Protein AF-A0A938DG40-F1 (afdb_monomer_lite)

Structure (mmCIF, N/CA/C/O backbone):
data_AF-A0A938DG40-F1
#
_entry.id   AF-A0A938DG40-F1
#
loop_
_atom_site.group_PDB
_atom_site.id
_atom_site.type_symbol
_atom_site.label_atom_id
_atom_site.label_alt_id
_atom_site.label_comp_id
_atom_site.label_asym_id
_atom_site.label_entity_id
_atom_site.label_seq_id
_atom_site.pdbx_PDB_ins_code
_atom_site.Cartn_x
_atom_site.Cartn_y
_atom_site.Cartn_z
_atom_site.occupancy
_atom_site.B_iso_or_equiv
_atom_site.auth_seq_id
_atom_site.auth_comp_id
_atom_site.auth_asym_id
_atom_site.auth_atom_id
_atom_site.pdbx_PDB_model_num
ATOM 1 N N . MET A 1 1 ? 9.146 26.923 -20.364 1.00 33.81 1 MET A N 1
ATOM 2 C CA . MET A 1 1 ? 9.558 25.526 -20.106 1.00 33.81 1 MET A CA 1
ATOM 3 C C . MET A 1 1 ? 8.292 24.707 -19.936 1.00 33.81 1 MET A C 1
ATOM 5 O O . MET A 1 1 ? 7.632 24.861 -18.916 1.00 33.81 1 MET A O 1
ATOM 9 N N . ASN A 1 2 ? 7.907 23.921 -20.945 1.00 36.28 2 ASN A N 1
ATOM 10 C CA . ASN A 1 2 ? 6.827 22.945 -20.795 1.00 36.28 2 ASN A CA 1
ATOM 11 C C . ASN A 1 2 ? 7.276 21.929 -19.744 1.00 36.28 2 ASN A C 1
ATOM 13 O O . ASN A 1 2 ? 8.228 21.188 -19.979 1.00 36.28 2 ASN A O 1
ATOM 17 N N . LYS A 1 3 ? 6.648 21.937 -18.565 1.00 45.50 3 LYS A N 1
ATOM 18 C CA . LYS A 1 3 ? 6.770 20.819 -17.631 1.00 45.50 3 LYS A CA 1
ATOM 19 C C . LYS A 1 3 ? 6.139 19.622 -18.335 1.00 45.50 3 LYS A C 1
ATOM 21 O O . LYS A 1 3 ? 4.956 19.688 -18.653 1.00 45.50 3 LYS A O 1
ATOM 26 N N . SER A 1 4 ? 6.909 18.570 -18.616 1.00 50.38 4 SER A N 1
ATOM 27 C CA . SER A 1 4 ? 6.291 17.287 -18.959 1.00 50.38 4 SER A CA 1
ATOM 28 C C . SER A 1 4 ? 5.304 16.934 -17.844 1.00 50.38 4 SER A C 1
ATOM 30 O O . SER A 1 4 ? 5.683 17.060 -16.673 1.00 50.38 4 SER A O 1
ATOM 32 N N . PRO A 1 5 ? 4.065 16.532 -18.168 1.00 58.06 5 PRO A N 1
ATOM 33 C CA . PRO A 1 5 ? 3.112 16.108 -17.154 1.00 58.06 5 PRO A CA 1
ATOM 34 C C . PRO A 1 5 ? 3.734 14.961 -16.352 1.00 58.06 5 PRO A C 1
ATOM 36 O O . PRO A 1 5 ? 4.256 13.994 -16.915 1.00 58.06 5 PRO A O 1
ATOM 39 N N . VAL A 1 6 ? 3.762 15.108 -15.027 1.00 82.62 6 VAL A N 1
ATOM 40 C CA . VAL A 1 6 ? 4.297 14.079 -14.128 1.00 82.62 6 VAL A CA 1
ATOM 41 C C . VAL A 1 6 ? 3.352 12.882 -14.198 1.00 82.62 6 VAL A C 1
ATOM 43 O O . VAL A 1 6 ? 2.167 13.024 -13.914 1.00 82.62 6 VAL A O 1
ATOM 46 N N . SER A 1 7 ? 3.852 11.708 -14.588 1.00 91.50 7 SER A N 1
ATOM 47 C CA . SER A 1 7 ? 3.032 10.496 -14.675 1.00 91.50 7 SER A CA 1
ATOM 48 C C . SER A 1 7 ? 2.740 9.905 -13.292 1.00 91.50 7 SER A C 1
ATOM 50 O O . SER A 1 7 ? 3.519 10.075 -12.351 1.00 91.50 7 SER A O 1
ATOM 52 N N . ALA A 1 8 ? 1.658 9.129 -13.181 1.00 95.00 8 ALA A N 1
ATOM 53 C CA . ALA A 1 8 ? 1.336 8.357 -11.976 1.00 95.00 8 ALA A CA 1
ATOM 54 C C . ALA A 1 8 ? 2.519 7.495 -11.498 1.00 95.00 8 ALA A C 1
ATOM 56 O O . ALA A 1 8 ? 2.785 7.387 -10.300 1.00 95.00 8 ALA A O 1
ATOM 57 N N . ASP A 1 9 ? 3.253 6.916 -12.450 1.00 94.50 9 ASP A N 1
ATOM 58 C CA . ASP A 1 9 ? 4.417 6.074 -12.190 1.00 94.50 9 ASP A CA 1
ATOM 59 C C . ASP A 1 9 ? 5.586 6.864 -11.597 1.00 94.50 9 ASP A C 1
ATOM 61 O O . ASP A 1 9 ? 6.239 6.386 -10.668 1.00 94.50 9 ASP A O 1
ATOM 65 N N . ALA A 1 10 ? 5.807 8.094 -12.068 1.00 93.12 10 ALA A N 1
ATOM 66 C CA . ALA A 1 10 ? 6.809 8.989 -11.503 1.00 93.12 10 ALA A CA 1
ATOM 67 C C . ALA A 1 10 ? 6.441 9.413 -10.071 1.00 93.12 10 ALA A C 1
ATOM 69 O O . ALA A 1 10 ? 7.295 9.360 -9.185 1.00 93.12 10 ALA A O 1
ATOM 70 N N . ILE A 1 11 ? 5.168 9.752 -9.808 1.00 95.50 11 ILE A N 1
ATOM 71 C CA . ILE A 1 11 ? 4.706 10.059 -8.440 1.00 95.50 11 ILE A CA 1
ATOM 72 C C . ILE A 1 11 ? 4.899 8.845 -7.527 1.00 95.50 11 ILE A C 1
ATOM 74 O O . ILE A 1 11 ? 5.397 8.991 -6.411 1.00 95.50 11 ILE A O 1
ATOM 78 N N . ARG A 1 12 ? 4.566 7.638 -8.001 1.00 96.44 12 ARG A N 1
ATOM 79 C CA . ARG A 1 12 ? 4.765 6.395 -7.245 1.00 96.44 12 ARG A CA 1
ATOM 80 C C . ARG A 1 12 ? 6.236 6.149 -6.915 1.00 96.44 12 ARG A C 1
ATOM 82 O O . ARG A 1 12 ? 6.545 5.820 -5.772 1.00 96.44 12 ARG A O 1
ATOM 89 N N . ALA A 1 13 ? 7.139 6.333 -7.879 1.00 94.06 13 ALA A N 1
ATOM 90 C CA . ALA A 1 13 ? 8.579 6.192 -7.663 1.00 94.06 13 ALA A CA 1
ATOM 91 C C . ALA A 1 13 ? 9.100 7.198 -6.621 1.00 94.06 13 ALA A C 1
ATOM 93 O O . ALA A 1 13 ? 9.809 6.812 -5.689 1.00 94.06 13 ALA A O 1
ATOM 94 N N . MET A 1 14 ? 8.688 8.467 -6.729 1.00 95.38 14 MET A N 1
ATOM 95 C CA . MET A 1 14 ? 9.033 9.511 -5.759 1.00 95.38 14 MET A CA 1
ATOM 96 C C . MET A 1 14 ? 8.516 9.178 -4.357 1.00 95.38 14 MET A C 1
ATOM 98 O O . MET A 1 14 ? 9.263 9.276 -3.384 1.00 95.38 14 MET A O 1
ATOM 102 N N . PHE A 1 15 ? 7.260 8.742 -4.249 1.00 96.69 15 PHE A N 1
ATOM 103 C CA . PHE A 1 15 ? 6.657 8.349 -2.980 1.00 96.69 15 PHE A CA 1
ATOM 104 C C . PHE A 1 15 ? 7.381 7.150 -2.353 1.00 96.69 15 PHE A C 1
ATOM 106 O O . PHE A 1 15 ? 7.716 7.182 -1.171 1.00 96.69 15 PHE A O 1
ATOM 113 N N . ALA A 1 16 ? 7.697 6.121 -3.143 1.00 95.62 16 ALA A N 1
ATOM 114 C CA . ALA A 1 16 ? 8.438 4.950 -2.679 1.00 95.62 16 ALA A CA 1
ATOM 115 C C . ALA A 1 16 ? 9.845 5.309 -2.168 1.00 95.62 16 ALA A C 1
ATOM 117 O O . ALA A 1 16 ? 10.310 4.736 -1.176 1.00 95.62 16 ALA A O 1
ATOM 118 N N . SER A 1 17 ? 10.523 6.259 -2.823 1.00 94.31 17 SER A N 1
ATOM 119 C CA . SER A 1 17 ? 11.813 6.776 -2.357 1.00 94.31 17 SER A CA 1
ATOM 120 C C . SER A 1 17 ? 11.661 7.524 -1.037 1.00 94.31 17 SER A C 1
ATOM 122 O O . SER A 1 17 ? 12.311 7.157 -0.063 1.00 94.31 17 SER A O 1
ATOM 124 N N . ALA A 1 18 ? 10.739 8.490 -0.970 1.00 96.62 18 ALA A N 1
ATOM 125 C CA . ALA A 1 18 ? 10.502 9.290 0.231 1.00 96.62 18 ALA A CA 1
ATOM 126 C C . ALA A 1 18 ? 10.136 8.419 1.445 1.00 96.62 18 ALA A C 1
ATOM 128 O O . ALA A 1 18 ? 10.677 8.611 2.533 1.00 96.62 18 ALA A O 1
ATOM 129 N N . MET A 1 19 ? 9.289 7.403 1.248 1.00 96.19 19 MET A N 1
ATOM 130 C CA . MET A 1 19 ? 8.960 6.418 2.283 1.00 96.19 19 MET A CA 1
ATOM 131 C C . MET A 1 19 ? 10.188 5.621 2.729 1.00 96.19 19 MET A C 1
ATOM 133 O O . MET A 1 19 ? 10.381 5.398 3.922 1.00 96.19 19 MET A O 1
ATOM 137 N N . SER A 1 20 ? 11.041 5.196 1.791 1.00 93.69 20 SER A N 1
ATOM 138 C CA . SER A 1 20 ? 12.269 4.480 2.139 1.00 93.69 20 SER A CA 1
ATOM 139 C C . SER A 1 20 ? 13.271 5.366 2.877 1.00 93.69 20 SER A C 1
ATOM 141 O O . SER A 1 20 ? 14.040 4.834 3.675 1.00 93.69 20 SER A O 1
ATOM 143 N N . ASP A 1 21 ? 13.334 6.660 2.584 1.00 95.06 21 ASP A N 1
ATOM 144 C CA . ASP A 1 21 ? 14.251 7.589 3.248 1.00 95.06 21 ASP A CA 1
ATOM 145 C C . ASP A 1 21 ? 13.773 7.898 4.665 1.00 95.06 21 ASP A C 1
ATOM 147 O O . ASP A 1 21 ? 14.552 7.778 5.612 1.00 95.06 21 ASP A O 1
ATOM 151 N N . MET A 1 22 ? 12.472 8.160 4.822 1.00 96.62 22 MET A N 1
ATOM 152 C CA . MET A 1 22 ? 11.817 8.294 6.122 1.00 96.62 22 MET A CA 1
ATOM 153 C C . MET A 1 22 ? 12.052 7.047 6.987 1.00 96.62 22 MET A C 1
ATOM 155 O O . MET A 1 22 ? 12.582 7.150 8.091 1.00 96.62 22 MET A O 1
ATOM 159 N N . TYR A 1 23 ? 11.776 5.849 6.461 1.00 95.31 23 TYR A N 1
ATOM 160 C CA . TYR A 1 23 ? 11.921 4.616 7.238 1.00 95.31 23 TYR A CA 1
ATOM 161 C C . TYR A 1 23 ? 13.385 4.280 7.576 1.00 95.31 23 TYR A C 1
ATOM 163 O O . TYR A 1 23 ? 13.668 3.717 8.629 1.00 95.31 23 TYR A O 1
ATOM 171 N N . GLN A 1 24 ? 14.352 4.672 6.737 1.00 93.69 24 GLN A N 1
ATOM 172 C CA . GLN A 1 24 ? 15.783 4.569 7.070 1.00 93.69 24 GLN A CA 1
ATOM 173 C C . GLN A 1 24 ? 16.226 5.527 8.180 1.00 93.69 24 GLN A C 1
ATOM 175 O O . GLN A 1 24 ? 17.259 5.278 8.809 1.00 93.69 24 GLN A O 1
ATOM 180 N N . ALA A 1 25 ? 15.529 6.649 8.360 1.00 95.00 25 ALA A N 1
ATOM 181 C CA . ALA A 1 25 ? 15.780 7.575 9.458 1.00 95.00 25 ALA A CA 1
ATOM 182 C C . ALA A 1 25 ? 15.157 7.064 10.766 1.00 95.00 25 ALA A C 1
ATOM 184 O O . ALA A 1 25 ? 15.773 7.190 11.820 1.00 95.00 25 ALA A O 1
ATOM 185 N N . GLU A 1 26 ? 13.981 6.440 10.688 1.00 95.94 26 GLU A N 1
ATOM 186 C CA . GLU A 1 26 ? 13.258 5.897 11.845 1.00 95.94 26 GLU A CA 1
ATOM 187 C C . GLU A 1 26 ? 13.812 4.549 12.338 1.00 95.94 26 GLU A C 1
ATOM 189 O O . GLU A 1 26 ? 13.825 4.293 13.541 1.00 95.94 26 GLU A O 1
ATOM 194 N N . ALA A 1 27 ? 14.290 3.688 11.432 1.00 94.62 27 ALA A N 1
ATOM 195 C CA . ALA A 1 27 ? 14.746 2.330 11.737 1.00 94.62 27 ALA A CA 1
ATOM 196 C C . ALA A 1 27 ? 16.171 2.068 11.198 1.00 94.62 27 ALA A C 1
ATOM 198 O O . ALA A 1 27 ? 16.341 1.630 10.054 1.00 94.62 27 ALA A O 1
ATOM 199 N N . PRO A 1 28 ? 17.230 2.264 12.010 1.00 92.56 28 PRO A N 1
ATOM 200 C CA . PRO A 1 28 ? 18.618 2.042 11.587 1.00 92.56 28 PRO A CA 1
ATOM 201 C C . PRO A 1 28 ? 18.899 0.628 11.052 1.00 92.56 28 PRO A C 1
ATOM 203 O O . PRO A 1 28 ? 19.713 0.449 10.146 1.00 92.56 28 PRO A O 1
ATOM 206 N N . GLN A 1 29 ? 18.192 -0.384 11.557 1.00 95.38 29 GLN A N 1
ATOM 207 C CA . GLN A 1 29 ? 18.311 -1.770 11.104 1.00 95.38 29 GLN A CA 1
ATOM 208 C C . GLN A 1 29 ? 17.836 -1.942 9.656 1.00 95.38 29 GLN A C 1
ATOM 210 O O . GLN A 1 29 ? 18.421 -2.729 8.917 1.00 95.38 29 GLN A O 1
ATOM 215 N N . TYR A 1 30 ? 16.835 -1.173 9.211 1.00 93.81 30 TYR A N 1
ATOM 216 C CA . TYR A 1 30 ? 16.399 -1.181 7.813 1.00 93.81 30 TYR A CA 1
ATOM 217 C C . TYR A 1 30 ? 17.490 -0.632 6.885 1.00 93.81 30 TYR A C 1
ATOM 219 O O . TYR A 1 30 ? 17.725 -1.183 5.811 1.00 93.81 30 TYR A O 1
ATOM 227 N N . ARG A 1 31 ? 18.223 0.404 7.318 1.00 91.69 31 ARG A N 1
ATOM 228 C CA . ARG A 1 31 ? 19.389 0.919 6.580 1.00 91.69 31 ARG A CA 1
ATOM 229 C C . ARG A 1 31 ? 20.483 -0.143 6.452 1.00 91.69 31 ARG A C 1
ATOM 231 O O . ARG A 1 31 ? 20.981 -0.359 5.350 1.00 91.69 31 ARG A O 1
ATOM 238 N N . ALA A 1 32 ? 20.826 -0.816 7.551 1.00 94.25 32 ALA A N 1
ATOM 239 C CA . ALA A 1 32 ? 21.820 -1.891 7.541 1.00 94.25 32 ALA A CA 1
ATOM 240 C C . ALA A 1 32 ? 21.389 -3.058 6.635 1.00 94.25 32 ALA A C 1
ATOM 242 O O . ALA A 1 32 ? 22.175 -3.531 5.817 1.00 94.25 32 ALA A O 1
ATOM 243 N N . MET A 1 33 ? 20.117 -3.462 6.715 1.00 95.88 33 MET A N 1
ATOM 244 C CA . MET A 1 33 ? 19.535 -4.490 5.850 1.00 95.88 33 MET A CA 1
ATOM 245 C C . MET A 1 33 ? 19.626 -4.100 4.368 1.00 95.88 33 MET A C 1
ATOM 247 O O . MET A 1 33 ? 20.032 -4.922 3.553 1.00 95.88 33 MET A O 1
ATOM 251 N N . LYS A 1 34 ? 19.301 -2.851 4.003 1.00 92.56 34 LYS A N 1
ATOM 252 C CA . LYS A 1 34 ? 19.420 -2.376 2.614 1.00 92.56 34 LYS A CA 1
ATOM 253 C C . LYS A 1 34 ? 20.854 -2.443 2.089 1.00 92.56 34 LYS A C 1
ATOM 255 O O . LYS A 1 34 ? 21.045 -2.841 0.945 1.00 92.56 34 LYS A O 1
ATOM 260 N N . ALA A 1 35 ? 21.839 -2.063 2.904 1.00 93.19 35 ALA A N 1
ATOM 261 C CA . ALA A 1 35 ? 23.247 -2.154 2.520 1.00 93.19 35 ALA A CA 1
ATOM 262 C C . ALA A 1 35 ? 23.659 -3.613 2.262 1.00 93.19 35 ALA A C 1
ATOM 264 O O . ALA A 1 35 ? 24.228 -3.912 1.217 1.00 93.19 35 ALA A O 1
ATOM 265 N N . LEU A 1 36 ? 23.264 -4.531 3.153 1.00 96.62 36 LEU A N 1
ATOM 266 C CA . LEU A 1 36 ? 23.524 -5.960 2.982 1.00 96.62 36 LEU A CA 1
ATOM 267 C C . LEU A 1 36 ? 22.869 -6.526 1.712 1.00 96.62 36 LEU A C 1
ATOM 269 O O . LEU A 1 36 ? 23.506 -7.281 0.985 1.00 96.62 36 LEU A O 1
ATOM 273 N N . VAL A 1 37 ? 21.618 -6.154 1.422 1.00 95.81 37 VAL A N 1
ATOM 274 C CA . VAL A 1 37 ? 20.925 -6.577 0.192 1.00 95.81 37 VAL A CA 1
ATOM 275 C C . VAL A 1 37 ? 21.679 -6.103 -1.051 1.00 95.81 37 VAL A C 1
ATOM 277 O O . VAL A 1 37 ? 21.875 -6.891 -1.971 1.00 95.81 37 VAL A O 1
ATOM 280 N N . ALA A 1 38 ? 22.154 -4.854 -1.071 1.00 93.56 38 ALA A N 1
ATOM 281 C CA . ALA A 1 38 ? 22.929 -4.329 -2.195 1.00 93.56 38 ALA A CA 1
ATOM 282 C C . ALA A 1 38 ? 24.246 -5.100 -2.404 1.00 93.56 38 ALA A C 1
ATOM 284 O O . ALA A 1 38 ? 24.614 -5.409 -3.539 1.00 93.56 38 ALA A O 1
ATOM 285 N N . ASP A 1 39 ? 24.940 -5.450 -1.319 1.00 96.50 39 ASP A N 1
ATOM 286 C CA . ASP A 1 39 ? 26.183 -6.220 -1.393 1.00 96.50 39 ASP A CA 1
ATOM 287 C C . ASP A 1 39 ? 25.943 -7.652 -1.882 1.00 96.50 39 ASP A C 1
ATOM 289 O O . ASP A 1 39 ? 26.657 -8.125 -2.769 1.00 96.50 39 ASP A O 1
ATOM 293 N N . VAL A 1 40 ? 24.903 -8.319 -1.373 1.00 96.94 40 VAL A N 1
ATOM 294 C CA . VAL A 1 40 ? 24.520 -9.667 -1.818 1.00 96.94 40 VAL A CA 1
ATOM 295 C C . VAL A 1 40 ? 24.097 -9.662 -3.287 1.00 96.94 40 VAL A C 1
ATOM 297 O O . VAL A 1 40 ? 24.546 -10.526 -4.041 1.00 96.94 40 VAL A O 1
ATOM 300 N N . ASN A 1 41 ? 23.299 -8.683 -3.728 1.00 95.94 41 ASN A N 1
ATOM 301 C CA . ASN A 1 41 ? 22.904 -8.548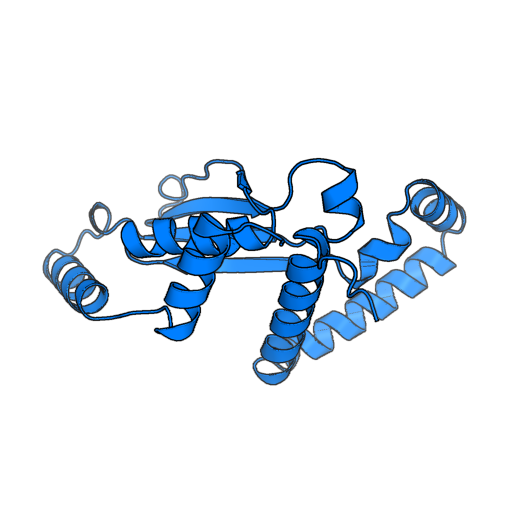 -5.133 1.00 95.94 41 ASN A CA 1
ATOM 302 C C . ASN A 1 41 ? 24.137 -8.400 -6.034 1.00 95.94 41 ASN A C 1
ATOM 304 O O . ASN A 1 41 ? 24.284 -9.138 -7.007 1.00 95.94 41 ASN A O 1
ATOM 308 N N . ARG A 1 42 ? 25.072 -7.513 -5.670 1.00 94.75 42 ARG A N 1
ATOM 309 C CA . ARG A 1 42 ? 26.312 -7.290 -6.427 1.00 94.75 42 ARG A CA 1
ATOM 310 C C . ARG A 1 42 ? 27.163 -8.556 -6.526 1.00 94.75 42 ARG A C 1
ATOM 312 O O . ARG A 1 42 ? 27.630 -8.892 -7.610 1.00 94.75 42 ARG A O 1
ATOM 319 N N . GLN A 1 43 ? 27.361 -9.259 -5.410 1.00 97.19 43 GLN A N 1
ATOM 320 C CA . GLN A 1 43 ? 28.132 -10.506 -5.382 1.00 97.19 43 GLN A CA 1
ATOM 321 C C . GLN A 1 43 ? 27.459 -11.606 -6.208 1.00 97.19 43 GLN A C 1
ATOM 323 O O . GLN A 1 43 ? 28.135 -12.335 -6.928 1.00 97.19 43 GLN A O 1
ATOM 328 N N . THR A 1 44 ? 26.131 -11.705 -6.138 1.00 96.94 44 THR A N 1
ATOM 329 C CA . THR A 1 44 ? 25.356 -12.696 -6.894 1.00 96.94 44 THR A CA 1
ATOM 330 C C . THR A 1 44 ? 25.507 -12.479 -8.397 1.00 96.94 44 THR A C 1
ATOM 332 O O . THR A 1 44 ? 25.810 -13.426 -9.116 1.00 96.94 44 THR A O 1
ATOM 335 N N . LEU A 1 45 ? 25.369 -11.236 -8.867 1.00 95.69 45 LEU A N 1
ATOM 336 C CA . LEU A 1 45 ? 25.505 -10.904 -10.288 1.00 95.69 45 LEU A CA 1
ATOM 337 C C . LEU A 1 45 ? 26.940 -11.102 -10.792 1.00 95.69 45 LEU A C 1
ATOM 339 O O . LEU A 1 45 ? 27.136 -11.665 -11.864 1.00 95.69 45 LEU A O 1
ATOM 343 N N . ALA A 1 46 ? 27.948 -10.737 -9.992 1.00 95.88 46 ALA A N 1
ATOM 344 C CA . ALA A 1 46 ? 29.351 -10.959 -10.346 1.00 95.88 46 ALA A CA 1
ATOM 345 C C . ALA A 1 46 ? 29.711 -12.452 -10.479 1.00 95.88 46 ALA A C 1
ATOM 347 O O . ALA A 1 46 ? 30.558 -12.815 -11.295 1.00 95.88 46 ALA A O 1
ATOM 348 N N . ASN A 1 47 ? 29.070 -13.315 -9.684 1.00 97.81 47 ASN A N 1
ATOM 349 C CA . ASN A 1 47 ? 29.311 -14.758 -9.687 1.00 97.81 47 ASN A CA 1
ATOM 350 C C . ASN A 1 47 ? 28.490 -15.516 -10.747 1.00 97.81 47 ASN A C 1
ATOM 352 O O . ASN A 1 47 ? 28.817 -16.664 -11.045 1.00 97.81 47 ASN A O 1
ATOM 356 N N . ASP A 1 48 ? 27.453 -14.900 -11.327 1.00 97.12 48 ASP A N 1
ATOM 357 C CA . ASP A 1 48 ? 26.618 -15.496 -12.376 1.00 97.12 48 ASP A CA 1
ATOM 358 C C . ASP A 1 48 ? 26.339 -14.498 -13.525 1.00 97.12 48 ASP A C 1
ATOM 360 O O . ASP A 1 48 ? 25.277 -13.867 -13.585 1.00 97.12 48 ASP A O 1
ATOM 364 N N . PRO A 1 49 ? 27.259 -14.395 -14.507 1.00 95.62 49 PRO A N 1
ATOM 365 C CA . PRO A 1 49 ? 27.077 -13.526 -15.670 1.00 95.62 49 PRO A CA 1
ATOM 366 C C . PRO A 1 49 ? 25.883 -13.904 -16.560 1.00 95.62 49 PRO A C 1
ATOM 368 O O . PRO A 1 49 ? 25.419 -13.082 -17.352 1.00 95.62 49 PRO A O 1
ATOM 371 N N . GLN A 1 50 ? 25.388 -15.148 -16.493 1.00 96.75 50 GLN A N 1
ATOM 372 C CA . GLN A 1 50 ? 24.193 -15.543 -17.245 1.00 96.75 50 GLN A CA 1
ATOM 373 C C . GLN A 1 50 ? 22.927 -15.000 -16.581 1.00 96.75 50 GLN A C 1
ATOM 375 O O . GLN A 1 50 ? 22.002 -14.581 -17.278 1.00 96.75 50 GLN A O 1
ATOM 380 N N . LEU A 1 51 ? 22.867 -14.982 -15.248 1.00 95.69 51 LEU A N 1
ATOM 381 C CA . LEU A 1 51 ? 21.805 -14.300 -14.510 1.00 95.69 51 LEU A CA 1
ATOM 382 C C . LEU A 1 51 ? 21.802 -12.798 -14.799 1.00 95.69 51 LEU A C 1
ATOM 384 O O . LEU A 1 51 ? 20.743 -12.261 -15.114 1.00 95.69 51 LEU A O 1
ATOM 388 N N . GLU A 1 52 ? 22.965 -12.145 -14.760 1.00 94.75 52 GLU A N 1
ATOM 389 C CA . GLU A 1 52 ? 23.073 -10.712 -15.053 1.00 94.75 52 GLU A CA 1
ATOM 390 C C . GLU A 1 52 ? 22.523 -10.372 -16.445 1.00 94.75 52 GLU A C 1
ATOM 392 O O . GLU A 1 52 ? 21.668 -9.495 -16.568 1.00 94.75 52 GLU A O 1
ATOM 397 N N . ARG A 1 53 ? 22.925 -11.118 -17.486 1.00 94.69 53 ARG A N 1
ATOM 398 C CA . ARG A 1 53 ? 22.397 -10.916 -18.848 1.00 94.69 53 ARG A CA 1
ATOM 399 C C . ARG A 1 53 ? 20.887 -11.099 -18.922 1.00 94.69 53 ARG A C 1
ATOM 401 O O . ARG A 1 53 ? 20.216 -10.255 -19.502 1.00 94.69 53 ARG A O 1
ATOM 408 N N . ARG A 1 54 ? 20.345 -12.156 -18.307 1.00 94.56 54 ARG A N 1
ATOM 409 C CA . ARG A 1 54 ? 18.893 -12.405 -18.304 1.00 94.56 54 ARG A CA 1
ATOM 410 C C . ARG A 1 54 ? 18.120 -11.258 -17.658 1.00 94.56 54 ARG A C 1
ATOM 412 O O . ARG A 1 54 ? 17.106 -10.843 -18.205 1.00 94.56 54 ARG A O 1
ATOM 419 N N . LEU A 1 55 ? 18.602 -10.740 -16.526 1.00 92.69 55 LEU A N 1
ATOM 420 C CA . LEU A 1 55 ? 17.963 -9.619 -15.831 1.00 92.69 55 LEU A CA 1
ATOM 421 C C . LEU A 1 55 ? 18.107 -8.296 -16.598 1.00 92.69 55 LEU A C 1
ATOM 423 O O . LEU A 1 55 ? 17.209 -7.458 -16.536 1.00 92.69 55 LEU A O 1
ATOM 427 N N . ALA A 1 56 ? 19.213 -8.101 -17.324 1.00 91.00 56 ALA A N 1
ATOM 428 C CA . ALA A 1 56 ? 19.396 -6.954 -18.212 1.00 91.00 56 ALA A CA 1
ATOM 429 C C . ALA A 1 56 ? 18.416 -7.009 -19.394 1.00 91.00 56 ALA A C 1
ATOM 431 O O . ALA A 1 56 ? 17.725 -6.038 -19.686 1.00 91.00 56 ALA A O 1
ATOM 432 N N . GLU A 1 57 ? 18.312 -8.168 -20.047 1.00 90.94 57 GLU A N 1
ATOM 433 C CA . GLU A 1 57 ? 17.406 -8.401 -21.177 1.00 90.94 57 GLU A CA 1
ATOM 434 C C . GLU A 1 57 ? 15.932 -8.279 -20.770 1.00 90.94 57 GLU A C 1
ATOM 436 O O . GLU A 1 57 ? 15.112 -7.787 -21.549 1.00 90.94 57 GLU A O 1
ATOM 441 N N . SER A 1 58 ? 15.582 -8.679 -19.542 1.00 86.62 58 SER A N 1
ATOM 442 C CA . SER A 1 58 ? 14.228 -8.517 -19.011 1.00 86.62 58 SER A CA 1
ATOM 443 C C . SER A 1 58 ? 13.947 -7.117 -18.451 1.00 86.62 58 SER A C 1
ATOM 445 O O . SER A 1 58 ? 12.778 -6.797 -18.218 1.00 86.62 58 SER A O 1
ATOM 447 N N . GLY A 1 59 ? 14.956 -6.248 -18.300 1.00 84.00 59 GLY A N 1
ATOM 448 C CA . GLY A 1 59 ? 14.831 -4.915 -17.692 1.00 84.00 59 GLY A CA 1
ATOM 449 C C . GLY A 1 59 ? 14.497 -4.958 -16.195 1.00 84.00 59 GLY A C 1
ATOM 450 O O . GLY A 1 59 ? 13.772 -4.103 -15.680 1.00 84.00 59 GLY A O 1
ATOM 451 N N . GLU A 1 60 ? 14.922 -6.023 -15.512 1.00 86.06 60 GLU A N 1
ATOM 452 C CA . GLU A 1 60 ? 14.747 -6.220 -14.071 1.00 86.06 60 GLU A CA 1
ATOM 453 C C . GLU A 1 60 ? 15.926 -5.668 -13.261 1.00 86.06 60 GLU A C 1
ATOM 455 O O . GLU A 1 60 ? 15.742 -5.329 -12.089 1.00 86.06 60 GLU A O 1
ATOM 460 N N . LEU A 1 61 ? 17.109 -5.515 -13.873 1.00 85.56 61 LEU A N 1
ATOM 461 C CA . LEU A 1 61 ? 18.281 -4.936 -13.206 1.00 85.56 61 LEU A CA 1
ATOM 462 C C . LEU A 1 61 ? 18.003 -3.524 -12.685 1.00 85.56 61 LEU A C 1
ATOM 464 O O . LEU A 1 61 ? 18.310 -3.230 -11.532 1.00 85.56 61 LEU A O 1
ATOM 468 N N . GLU A 1 62 ? 17.360 -2.667 -13.482 1.00 79.38 62 GLU A N 1
ATOM 469 C CA . GLU A 1 62 ? 17.041 -1.294 -13.076 1.00 79.38 62 GLU A CA 1
ATOM 470 C C . GLU A 1 62 ? 16.030 -1.243 -11.920 1.00 79.38 62 GLU A C 1
ATOM 472 O O . GLU A 1 62 ? 15.966 -0.264 -11.174 1.00 79.38 62 GLU A O 1
ATOM 477 N N . ARG A 1 63 ? 15.232 -2.304 -11.753 1.00 79.75 63 ARG A N 1
ATOM 478 C CA . ARG A 1 63 ? 14.220 -2.413 -10.699 1.00 79.75 63 ARG A CA 1
ATOM 479 C C . ARG A 1 63 ? 14.748 -2.986 -9.398 1.00 79.75 63 ARG A C 1
ATOM 481 O O . ARG A 1 63 ? 14.206 -2.641 -8.348 1.00 79.75 63 ARG A O 1
ATOM 488 N N . LEU A 1 64 ? 15.748 -3.858 -9.458 1.00 83.62 64 LEU A N 1
ATOM 489 C CA . LEU A 1 64 ? 16.177 -4.675 -8.325 1.00 83.62 64 LEU A CA 1
ATOM 490 C C . LEU A 1 64 ? 16.516 -3.834 -7.081 1.00 83.62 64 LEU A C 1
ATOM 492 O O . LEU A 1 64 ? 16.115 -4.181 -5.971 1.00 83.62 64 LEU A O 1
ATOM 496 N N . ASP A 1 65 ? 17.157 -2.680 -7.267 1.00 80.19 65 ASP A N 1
ATOM 497 C CA . ASP A 1 65 ? 17.588 -1.804 -6.166 1.00 80.19 65 ASP A CA 1
ATOM 498 C C . ASP A 1 65 ? 16.462 -0.930 -5.578 1.00 80.19 65 ASP A C 1
ATOM 500 O O . ASP A 1 65 ? 16.549 -0.412 -4.449 1.00 80.19 65 ASP A O 1
ATOM 504 N N . VAL A 1 66 ? 15.378 -0.744 -6.334 1.00 80.56 66 VAL A N 1
ATOM 505 C CA . VAL A 1 66 ? 14.242 0.110 -5.954 1.00 80.56 66 VAL A CA 1
ATOM 506 C C . VAL A 1 66 ? 12.995 -0.683 -5.569 1.00 80.56 66 VAL A C 1
ATOM 508 O O . VAL A 1 66 ? 12.083 -0.113 -4.962 1.00 80.56 66 VAL A O 1
ATOM 511 N N . GLU A 1 67 ? 12.947 -1.980 -5.875 1.00 84.88 67 GLU A N 1
ATOM 512 C CA . GLU A 1 67 ? 11.802 -2.843 -5.609 1.00 84.88 67 GLU A CA 1
ATOM 513 C C . GLU A 1 67 ? 11.568 -3.035 -4.108 1.00 84.88 67 GLU A C 1
ATOM 515 O O . GLU A 1 67 ? 12.411 -3.532 -3.363 1.00 84.88 67 GLU A O 1
ATOM 520 N N . ARG A 1 68 ? 10.395 -2.595 -3.643 1.00 89.94 68 ARG A N 1
ATOM 521 C CA . ARG A 1 68 ? 10.017 -2.577 -2.225 1.00 89.94 68 ARG A CA 1
ATOM 522 C C . ARG A 1 68 ? 8.525 -2.826 -2.075 1.00 89.94 68 ARG A C 1
ATOM 524 O O . ARG A 1 68 ? 7.737 -2.523 -2.977 1.00 89.94 68 ARG A O 1
ATOM 531 N N . HIS A 1 69 ? 8.135 -3.315 -0.905 1.00 93.94 69 HIS A N 1
ATOM 532 C CA . HIS A 1 69 ? 6.746 -3.288 -0.476 1.00 93.94 69 HIS A CA 1
ATOM 533 C C . HIS A 1 69 ? 6.631 -2.724 0.941 1.00 93.94 69 HIS A C 1
ATOM 535 O O . HIS A 1 69 ? 7.466 -2.998 1.798 1.00 93.94 69 HIS A O 1
ATOM 541 N N . GLY A 1 70 ? 5.601 -1.914 1.166 1.00 96.19 70 GLY A N 1
ATOM 542 C CA . GLY A 1 70 ? 5.187 -1.475 2.494 1.00 96.19 70 GLY A CA 1
ATOM 543 C C . GLY A 1 70 ? 4.042 -2.333 3.026 1.00 96.19 70 GLY A C 1
ATOM 544 O O . GLY A 1 70 ? 3.330 -2.986 2.260 1.00 96.19 70 GLY A O 1
ATOM 545 N N . ALA A 1 71 ? 3.831 -2.292 4.338 1.00 98.12 71 ALA A N 1
ATOM 546 C CA . ALA A 1 71 ? 2.661 -2.874 4.980 1.00 98.12 71 ALA A CA 1
ATOM 547 C C . ALA A 1 71 ? 2.086 -1.881 5.992 1.00 98.12 71 ALA A C 1
ATOM 549 O O . ALA A 1 71 ? 2.814 -1.361 6.834 1.00 98.12 71 ALA A O 1
ATOM 550 N N . ILE A 1 72 ? 0.784 -1.615 5.905 1.00 98.62 72 ILE A N 1
ATOM 551 C CA . ILE A 1 72 ? 0.072 -0.694 6.799 1.00 98.62 72 ILE A CA 1
ATOM 552 C C . ILE A 1 72 ? -1.254 -1.302 7.254 1.00 98.62 72 ILE A C 1
ATOM 554 O O . ILE A 1 72 ? -1.792 -2.224 6.634 1.00 98.62 72 ILE A O 1
ATOM 558 N N . ARG A 1 73 ? -1.793 -0.769 8.350 1.00 98.75 73 ARG A N 1
ATOM 559 C CA . ARG A 1 73 ? -3.060 -1.199 8.946 1.00 98.75 73 ARG A CA 1
ATOM 560 C C . ARG A 1 73 ? -3.946 0.018 9.174 1.00 98.75 73 ARG A C 1
ATOM 562 O O . ARG A 1 73 ? -3.486 1.007 9.738 1.00 98.75 73 ARG A O 1
ATOM 569 N N . VAL A 1 74 ? -5.201 -0.075 8.761 1.00 98.75 74 VAL A N 1
ATOM 570 C CA . VAL A 1 74 ? -6.241 0.929 9.005 1.00 98.75 74 VAL A CA 1
ATOM 571 C C . VAL A 1 74 ? -7.365 0.332 9.838 1.00 98.75 74 VAL A C 1
ATOM 573 O O . VAL A 1 74 ? -7.575 -0.881 9.850 1.00 98.75 74 VAL A O 1
ATOM 576 N N . GLY A 1 75 ? -8.043 1.186 10.591 1.00 98.50 75 GLY A N 1
ATOM 577 C CA . GLY A 1 75 ? -9.070 0.795 11.545 1.00 98.50 75 GLY A CA 1
ATOM 578 C C . GLY A 1 75 ? -10.492 0.941 11.020 1.00 98.50 75 GLY A C 1
ATOM 579 O O . GLY A 1 75 ? -11.385 0.287 11.548 1.00 98.50 75 GLY A O 1
ATOM 580 N N . THR A 1 76 ? -10.720 1.771 9.997 1.00 98.69 76 THR A N 1
ATOM 581 C CA . THR A 1 76 ? -12.073 2.032 9.483 1.00 98.69 76 THR A CA 1
ATOM 582 C C . THR A 1 76 ? -12.182 1.854 7.970 1.00 98.69 76 THR A C 1
ATOM 584 O O . THR A 1 76 ? -11.215 1.992 7.215 1.00 98.69 76 THR A O 1
ATOM 587 N N . ALA A 1 77 ? -13.402 1.571 7.508 1.00 98.44 77 ALA A N 1
ATOM 588 C CA . ALA A 1 77 ? -13.705 1.493 6.083 1.00 98.44 77 ALA A CA 1
ATOM 589 C C . ALA A 1 77 ? -13.477 2.838 5.366 1.00 98.44 77 ALA A C 1
ATOM 591 O O . ALA A 1 77 ? -13.058 2.857 4.209 1.00 98.44 77 ALA A O 1
ATOM 592 N N . GLU A 1 78 ? -13.704 3.963 6.051 1.00 98.50 78 GLU A N 1
ATOM 593 C CA . GLU A 1 78 ? -13.446 5.300 5.511 1.00 98.50 78 GLU A CA 1
ATOM 594 C C . GLU A 1 78 ? -11.947 5.551 5.298 1.00 98.50 78 GLU A C 1
ATOM 596 O O . GLU A 1 78 ? -11.548 6.063 4.246 1.00 98.50 78 GLU A O 1
ATOM 601 N N . GLU A 1 79 ? -11.107 5.139 6.252 1.00 98.81 79 GLU A N 1
ATOM 602 C CA . GLU A 1 79 ? -9.651 5.211 6.121 1.00 98.81 79 GLU A CA 1
ATOM 603 C C . GLU A 1 79 ? -9.167 4.389 4.920 1.00 98.81 79 GLU A C 1
ATOM 605 O O . GLU A 1 79 ? -8.410 4.897 4.089 1.00 98.81 79 GLU A O 1
ATOM 610 N N . LEU A 1 80 ? -9.656 3.150 4.769 1.00 98.81 80 LEU A N 1
ATOM 611 C CA . LEU A 1 80 ? -9.326 2.303 3.617 1.00 98.81 80 LEU A CA 1
ATOM 612 C C . LEU A 1 80 ? -9.801 2.923 2.293 1.00 98.81 80 LEU A C 1
ATOM 614 O O . LEU A 1 80 ? -9.061 2.934 1.307 1.00 98.81 80 LEU A O 1
ATOM 618 N N . SER A 1 81 ? -11.023 3.460 2.261 1.00 98.69 81 SER A N 1
ATOM 619 C CA . SER A 1 81 ? -11.586 4.114 1.075 1.00 98.69 81 SER A CA 1
ATOM 620 C C . SER A 1 81 ? -10.785 5.355 0.673 1.00 98.69 81 SER A C 1
ATOM 622 O O . SER A 1 81 ? -10.532 5.581 -0.512 1.00 98.69 81 SER A O 1
ATOM 624 N N . THR A 1 82 ? -10.318 6.134 1.650 1.00 98.75 82 THR A N 1
ATOM 625 C CA . THR A 1 82 ? -9.480 7.313 1.403 1.00 98.75 82 THR A CA 1
ATOM 626 C C . THR A 1 82 ? -8.083 6.915 0.926 1.00 98.75 82 THR A C 1
ATOM 628 O O . THR A 1 82 ? -7.593 7.494 -0.043 1.00 98.75 82 THR A O 1
ATOM 631 N N . LEU A 1 83 ? -7.477 5.869 1.504 1.00 98.75 83 LEU A N 1
ATOM 632 C CA . LEU A 1 83 ? -6.219 5.306 0.999 1.00 98.75 83 LEU A CA 1
ATOM 633 C C . LEU A 1 83 ? -6.342 4.817 -0.444 1.00 98.75 83 LEU A C 1
ATOM 635 O O . LEU A 1 83 ? -5.453 5.084 -1.244 1.00 98.75 83 LEU A O 1
ATOM 639 N N . ARG A 1 84 ? -7.451 4.165 -0.816 1.00 98.69 84 ARG A N 1
ATOM 640 C CA . ARG A 1 84 ? -7.701 3.764 -2.211 1.00 98.69 84 ARG A CA 1
ATOM 641 C C . ARG A 1 84 ? -7.640 4.966 -3.158 1.00 98.69 84 ARG A C 1
ATOM 643 O O . ARG A 1 84 ? -7.048 4.863 -4.227 1.00 98.69 84 ARG A O 1
ATOM 650 N N . ARG A 1 85 ? -8.242 6.097 -2.776 1.00 98.62 85 ARG A N 1
ATOM 651 C CA . ARG A 1 85 ? -8.228 7.339 -3.573 1.00 98.62 85 ARG A CA 1
ATOM 652 C C . ARG A 1 85 ? -6.824 7.935 -3.657 1.00 98.62 85 ARG A C 1
ATOM 654 O O . ARG A 1 85 ? -6.379 8.296 -4.739 1.00 98.62 85 ARG A O 1
ATOM 661 N N . LEU A 1 86 ? -6.106 7.966 -2.536 1.00 98.56 86 LEU A N 1
ATOM 662 C CA . LEU A 1 86 ? -4.717 8.419 -2.470 1.00 98.56 86 LEU A CA 1
ATOM 663 C C . LEU A 1 86 ? -3.801 7.576 -3.367 1.00 98.56 86 LEU A C 1
ATOM 665 O O . LEU A 1 86 ? -3.033 8.116 -4.159 1.00 98.56 86 LEU A O 1
ATOM 669 N N . PHE A 1 87 ? -3.903 6.250 -3.279 1.00 98.44 87 PHE A N 1
ATOM 670 C CA . PHE A 1 87 ? -3.104 5.318 -4.072 1.00 98.44 87 PHE A CA 1
ATOM 671 C C . PHE A 1 87 ? -3.449 5.358 -5.567 1.00 98.44 87 PHE A C 1
ATOM 673 O O . PHE A 1 87 ? -2.560 5.170 -6.398 1.00 98.44 87 PHE A O 1
ATOM 680 N N . ALA A 1 88 ? -4.684 5.712 -5.934 1.00 97.62 88 ALA A N 1
ATOM 681 C CA . ALA A 1 88 ? -5.067 5.904 -7.331 1.00 97.62 88 ALA A CA 1
ATOM 682 C C . ALA A 1 88 ? -4.291 7.046 -8.021 1.00 97.62 88 ALA A C 1
ATOM 684 O O . ALA A 1 88 ? -3.959 6.914 -9.197 1.00 97.62 88 ALA A O 1
ATOM 685 N N . ILE A 1 89 ? -3.909 8.107 -7.293 1.00 97.00 89 ILE A N 1
ATOM 686 C CA . ILE A 1 89 ? -3.024 9.181 -7.805 1.00 97.00 89 ILE A CA 1
ATOM 687 C C . ILE A 1 89 ? -1.668 8.610 -8.234 1.00 97.00 89 ILE A C 1
ATOM 689 O O . ILE A 1 89 ? -1.032 9.087 -9.164 1.00 97.00 89 ILE A O 1
ATOM 693 N N . MET A 1 90 ? -1.216 7.555 -7.566 1.00 97.19 90 MET A N 1
ATOM 694 C CA . MET A 1 90 ? 0.032 6.860 -7.872 1.00 97.19 90 MET A CA 1
ATOM 695 C C . MET A 1 90 ? -0.174 5.689 -8.836 1.00 97.19 90 MET A C 1
ATOM 697 O O . MET A 1 90 ? 0.705 4.840 -8.956 1.00 97.19 90 MET A O 1
ATOM 701 N N . GLY A 1 91 ? -1.326 5.589 -9.505 1.00 96.88 91 GLY A N 1
ATOM 702 C CA . GLY A 1 91 ? -1.613 4.504 -10.446 1.00 96.88 91 GLY A CA 1
ATOM 703 C C . GLY A 1 91 ? -1.678 3.128 -9.779 1.00 96.88 91 GLY A C 1
ATOM 704 O O . GLY A 1 91 ? -1.421 2.116 -10.427 1.00 96.88 91 GLY A O 1
ATOM 705 N N . MET A 1 92 ? -1.968 3.075 -8.477 1.00 98.38 92 MET A N 1
ATOM 706 C CA . MET A 1 92 ? -2.016 1.837 -7.705 1.00 98.38 92 MET A CA 1
ATOM 707 C C . MET A 1 92 ? -3.466 1.394 -7.494 1.00 98.38 92 MET A C 1
ATOM 709 O O . MET A 1 92 ? -4.258 2.091 -6.862 1.00 98.38 92 MET A O 1
ATOM 713 N N . ALA A 1 93 ? -3.803 0.209 -7.996 1.00 98.44 93 ALA A N 1
ATOM 714 C CA . ALA A 1 93 ? -5.108 -0.421 -7.826 1.00 98.44 93 ALA A CA 1
ATOM 715 C C . ALA A 1 93 ? -5.079 -1.440 -6.672 1.00 98.44 93 ALA A C 1
ATOM 717 O O . ALA A 1 93 ? -4.021 -2.024 -6.420 1.00 98.44 93 ALA A O 1
ATOM 718 N N . PRO A 1 94 ? -6.210 -1.688 -5.985 1.00 98.50 94 PRO A N 1
ATOM 719 C CA . PRO A 1 94 ? -6.320 -2.783 -5.026 1.00 98.50 94 PRO A CA 1
ATOM 720 C C . PRO A 1 94 ? -6.313 -4.121 -5.773 1.00 98.50 94 PRO A C 1
ATOM 722 O O . PRO A 1 94 ? -7.182 -4.378 -6.607 1.00 98.50 94 PRO A O 1
ATOM 725 N N . VAL A 1 95 ? -5.326 -4.972 -5.500 1.00 98.62 95 VAL A N 1
ATOM 726 C CA . VAL A 1 95 ? -5.178 -6.274 -6.150 1.00 98.62 95 VAL A CA 1
ATOM 727 C C . VAL A 1 95 ? -5.131 -7.393 -5.120 1.00 98.62 95 VAL A C 1
ATOM 729 O O . VAL A 1 95 ? -4.312 -7.387 -4.201 1.00 98.62 95 VAL A O 1
ATOM 732 N N . GLY A 1 96 ? -5.998 -8.385 -5.325 1.00 98.31 96 GLY A N 1
ATOM 733 C CA . GLY A 1 96 ? -6.152 -9.534 -4.4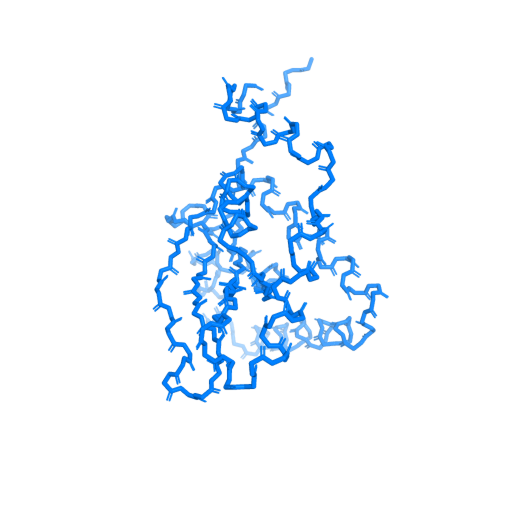41 1.00 98.31 96 GLY A CA 1
ATOM 734 C C . GLY A 1 96 ? -7.008 -9.229 -3.213 1.00 98.31 96 GLY A C 1
ATOM 735 O O . GLY A 1 96 ? -7.191 -8.074 -2.822 1.00 98.31 96 GLY A O 1
ATOM 736 N N . TYR A 1 97 ? -7.522 -10.294 -2.608 1.00 98.62 97 TYR A N 1
ATOM 737 C CA . TYR A 1 97 ? -8.218 -10.272 -1.329 1.00 98.62 97 TYR A CA 1
ATOM 738 C C . TYR A 1 97 ? -7.590 -11.325 -0.424 1.00 98.62 97 TYR A C 1
ATOM 740 O O . TYR A 1 97 ? -7.421 -12.474 -0.834 1.00 98.62 97 TYR A O 1
ATOM 748 N N . TYR A 1 98 ? -7.234 -10.918 0.788 1.00 98.56 98 TYR A N 1
ATOM 749 C CA . TYR A 1 98 ? -6.565 -11.768 1.763 1.00 98.56 98 TYR A CA 1
ATOM 750 C C . TYR A 1 98 ? -7.361 -11.722 3.060 1.00 98.56 98 TYR A C 1
ATOM 752 O O . TYR A 1 98 ? -7.399 -10.690 3.726 1.00 98.56 98 TYR A O 1
ATOM 760 N N . ASP A 1 99 ? -7.999 -12.828 3.418 1.00 98.19 99 ASP A N 1
ATOM 761 C CA . ASP A 1 99 ? -8.654 -12.974 4.711 1.00 98.19 99 ASP A CA 1
ATOM 762 C C . ASP A 1 99 ? -7.674 -13.622 5.689 1.00 98.19 99 ASP A C 1
ATOM 764 O O . ASP A 1 99 ? -7.305 -14.781 5.512 1.00 98.19 99 ASP A O 1
ATOM 768 N N . LEU A 1 100 ? -7.209 -12.869 6.689 1.00 97.25 100 LEU A N 1
ATOM 769 C CA . LEU A 1 100 ? -6.286 -13.388 7.700 1.00 97.25 100 LEU A CA 1
ATOM 770 C C . LEU A 1 100 ? -7.032 -13.884 8.949 1.00 97.25 100 LEU A C 1
ATOM 772 O O . LEU A 1 100 ? -6.396 -14.432 9.853 1.00 97.25 100 LEU A O 1
ATOM 776 N N . SER A 1 101 ? -8.367 -13.771 8.989 1.00 95.25 101 SER A N 1
ATOM 777 C CA . SER A 1 101 ? -9.174 -14.315 10.088 1.00 95.25 101 SER A CA 1
ATOM 778 C C . SER A 1 101 ? -9.059 -15.836 10.180 1.00 95.25 101 SER A C 1
ATOM 780 O O . SER A 1 101 ? -9.062 -16.384 11.280 1.00 95.25 101 SER A O 1
ATOM 782 N N . VAL A 1 102 ? -8.813 -16.511 9.051 1.00 95.06 102 VAL A N 1
ATOM 783 C CA . VAL A 1 102 ? -8.525 -17.956 8.994 1.00 95.06 102 VAL A CA 1
ATOM 784 C C . VAL A 1 102 ? -7.258 -18.348 9.763 1.00 95.06 102 VAL A C 1
ATOM 786 O O . VAL A 1 102 ? -7.119 -19.496 10.171 1.00 95.06 102 VAL A O 1
ATOM 789 N N . ALA A 1 103 ? -6.345 -17.397 9.986 1.00 95.19 103 ALA A N 1
ATOM 790 C CA . ALA A 1 103 ? -5.126 -17.562 10.775 1.00 95.19 103 ALA A CA 1
ATOM 791 C C . ALA A 1 103 ? -5.247 -16.951 12.187 1.00 95.19 103 ALA A C 1
ATOM 793 O O . ALA A 1 103 ? -4.241 -16.770 12.871 1.00 95.19 103 ALA A O 1
ATOM 794 N N . GLY A 1 104 ? -6.461 -16.590 12.620 1.00 94.00 104 GLY A N 1
ATOM 795 C CA . GLY A 1 104 ? -6.719 -15.988 13.929 1.00 94.00 104 GLY A CA 1
ATOM 796 C C . GLY A 1 104 ? -6.333 -14.510 14.044 1.00 94.00 104 GLY A C 1
ATOM 797 O O . GLY A 1 104 ? -6.301 -13.973 15.149 1.00 94.00 104 GLY A O 1
ATOM 798 N N . ILE A 1 105 ? -6.038 -13.830 12.932 1.00 96.00 105 ILE A N 1
ATOM 799 C CA . ILE A 1 105 ? -5.695 -12.402 12.928 1.00 96.00 105 ILE A CA 1
ATOM 800 C C . ILE A 1 105 ? -6.943 -11.609 12.506 1.00 96.00 105 ILE A C 1
ATOM 802 O O . ILE A 1 105 ? -7.471 -11.865 11.426 1.00 96.00 105 ILE A O 1
ATOM 806 N N . PRO A 1 106 ? -7.421 -10.619 13.288 1.00 97.12 106 PRO A N 1
ATOM 807 C CA . PRO A 1 106 ? -8.704 -9.950 13.051 1.00 97.12 106 PRO A CA 1
ATOM 808 C C . PRO A 1 106 ? -8.617 -8.881 11.948 1.00 97.12 106 PRO A C 1
ATOM 810 O O . PRO A 1 106 ? -8.968 -7.720 12.153 1.00 97.12 106 PRO A O 1
ATOM 813 N N . VAL A 1 107 ? -8.105 -9.240 10.771 1.00 98.31 107 VAL A N 1
ATOM 814 C CA . VAL A 1 107 ? -7.989 -8.345 9.618 1.00 98.31 107 VAL A CA 1
ATOM 815 C C . VAL A 1 107 ? -8.298 -9.071 8.315 1.00 98.31 107 VAL A C 1
ATOM 817 O O . VAL A 1 107 ? -8.086 -10.274 8.174 1.00 98.31 107 VAL A O 1
ATOM 820 N N . HIS A 1 108 ? -8.711 -8.292 7.328 1.00 98.50 108 HIS A N 1
ATOM 821 C CA . HIS A 1 108 ? -8.652 -8.672 5.920 1.00 98.50 108 HIS A CA 1
ATOM 822 C C . HIS A 1 108 ? -7.956 -7.570 5.118 1.00 98.50 108 HIS A C 1
ATOM 824 O O . HIS A 1 108 ? -7.871 -6.426 5.571 1.00 98.50 108 HIS A O 1
ATOM 830 N N . SER A 1 109 ? -7.409 -7.908 3.955 1.00 98.75 109 SER A N 1
ATOM 831 C CA . SER A 1 109 ? -6.416 -7.062 3.294 1.00 98.75 109 SER A CA 1
ATOM 832 C C . SER A 1 109 ? -6.492 -7.115 1.772 1.00 98.75 109 SER A C 1
ATOM 834 O O . SER A 1 109 ? -7.057 -8.033 1.178 1.00 98.75 109 SER A O 1
ATOM 836 N N . THR A 1 110 ? -5.849 -6.135 1.139 1.00 98.81 110 THR A N 1
ATOM 837 C CA . THR A 1 110 ? -5.539 -6.096 -0.298 1.00 98.81 110 THR A CA 1
ATOM 838 C C . THR A 1 110 ? -4.138 -5.512 -0.508 1.00 98.81 110 THR A C 1
ATOM 840 O O . THR A 1 110 ? -3.574 -4.909 0.410 1.00 98.81 110 THR A O 1
ATOM 843 N N . ALA A 1 111 ? -3.559 -5.671 -1.699 1.00 98.75 111 ALA A N 1
ATOM 844 C CA . ALA A 1 111 ? -2.298 -5.034 -2.064 1.00 98.75 111 ALA A CA 1
ATOM 845 C C . ALA A 1 111 ? -2.543 -3.912 -3.080 1.00 98.75 111 ALA A C 1
ATOM 847 O O . ALA A 1 111 ? -2.935 -4.176 -4.215 1.00 98.75 111 ALA A O 1
ATOM 848 N N . PHE A 1 112 ? -2.268 -2.663 -2.704 1.00 98.81 112 PHE A N 1
ATOM 849 C CA . PHE A 1 112 ? -2.276 -1.544 -3.643 1.00 98.81 112 PHE A CA 1
ATOM 850 C C . PHE A 1 112 ? -1.003 -1.559 -4.477 1.00 98.81 112 PHE A C 1
ATOM 852 O O . PHE A 1 112 ? 0.099 -1.550 -3.922 1.00 98.81 112 PHE A O 1
ATOM 859 N N . ARG A 1 113 ? -1.143 -1.610 -5.806 1.00 98.38 113 ARG A N 1
ATOM 860 C CA . ARG A 1 113 ? -0.003 -1.732 -6.723 1.00 98.38 113 ARG A CA 1
ATOM 861 C C . ARG A 1 113 ? -0.321 -1.296 -8.149 1.00 98.38 113 ARG A C 1
ATOM 863 O O . ARG A 1 113 ? -1.491 -1.351 -8.529 1.00 98.38 113 ARG A O 1
ATOM 870 N N . PRO A 1 114 ? 0.679 -0.936 -8.970 1.00 97.25 114 PRO A N 1
ATOM 871 C CA . PRO A 1 114 ? 0.452 -0.784 -10.400 1.00 97.25 114 PRO A CA 1
ATOM 872 C C . PRO A 1 114 ? -0.026 -2.091 -11.036 1.00 97.25 114 PRO A C 1
ATOM 874 O O . PRO A 1 114 ? 0.307 -3.200 -10.593 1.00 97.25 114 PRO A O 1
ATOM 877 N N . VAL A 1 115 ? -0.805 -1.942 -12.102 1.00 95.25 115 VAL A N 1
ATOM 878 C CA . VAL A 1 115 ? -1.259 -3.026 -12.973 1.00 95.25 115 VAL A CA 1
ATOM 879 C C . VAL A 1 115 ? -0.693 -2.763 -14.365 1.00 95.25 115 VAL A C 1
ATOM 881 O O . VAL A 1 115 ? -0.681 -1.624 -14.818 1.00 95.25 115 VAL A O 1
ATOM 884 N N . GLY A 1 116 ? -0.217 -3.812 -15.032 1.00 91.62 116 GLY A N 1
ATOM 885 C CA . GLY A 1 116 ? 0.441 -3.701 -16.331 1.00 91.62 116 GLY A CA 1
ATOM 886 C C . GLY A 1 116 ? 1.963 -3.644 -1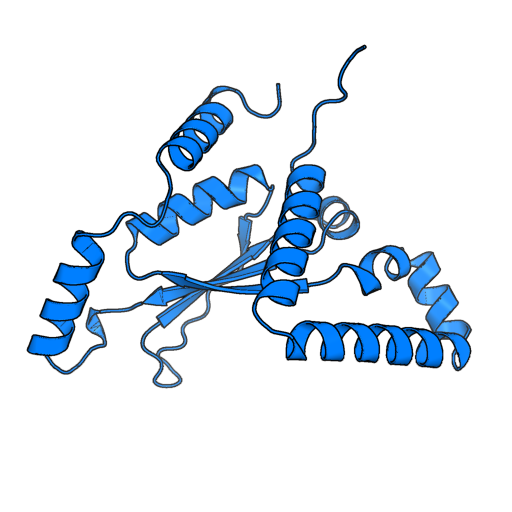6.223 1.00 91.62 116 GLY A C 1
ATOM 887 O O . GLY A 1 116 ? 2.538 -3.100 -15.281 1.00 91.62 116 GLY A O 1
ATOM 888 N N . GLU A 1 117 ? 2.612 -4.251 -17.207 1.00 89.12 117 GLU A N 1
ATOM 889 C CA . GLU A 1 117 ? 4.053 -4.475 -17.202 1.00 89.12 117 GLU A CA 1
ATOM 890 C C . GLU A 1 117 ? 4.855 -3.170 -17.291 1.00 89.12 117 GLU A C 1
ATOM 892 O O . GLU A 1 117 ? 5.830 -3.001 -16.567 1.00 89.12 117 GLU A O 1
ATOM 897 N N . SER A 1 118 ? 4.407 -2.207 -18.103 1.00 89.06 118 SER A N 1
ATOM 898 C CA . SER A 1 118 ? 5.063 -0.901 -18.254 1.00 89.06 118 SER A CA 1
ATOM 899 C C . SER A 1 118 ? 5.105 -0.112 -16.941 1.00 89.06 118 SER A C 1
ATOM 901 O O . SER A 1 118 ? 6.168 0.348 -16.529 1.00 89.06 118 SER A O 1
ATOM 903 N N . ALA A 1 119 ? 3.979 -0.023 -16.232 1.00 90.88 119 ALA A N 1
ATOM 904 C CA . ALA A 1 119 ? 3.903 0.659 -14.942 1.00 90.88 119 ALA A CA 1
ATOM 905 C C . ALA A 1 119 ? 4.751 -0.054 -13.871 1.00 90.88 119 ALA A C 1
ATOM 907 O O . ALA A 1 119 ? 5.435 0.590 -13.069 1.00 90.88 119 ALA A O 1
ATOM 908 N N . MET A 1 120 ? 4.750 -1.393 -13.869 1.00 90.12 120 MET A N 1
ATOM 909 C CA . MET A 1 120 ? 5.610 -2.178 -12.977 1.00 90.12 120 MET A CA 1
ATOM 910 C C . MET A 1 120 ? 7.096 -1.969 -13.265 1.00 90.12 120 MET A C 1
ATOM 912 O O . MET A 1 120 ? 7.866 -1.888 -12.313 1.00 90.12 120 MET A O 1
ATOM 916 N N . ARG A 1 121 ? 7.488 -1.854 -14.543 1.00 87.19 121 ARG A N 1
ATOM 917 C CA . ARG A 1 121 ? 8.866 -1.560 -14.971 1.00 87.19 121 ARG A CA 1
ATOM 918 C C . ARG A 1 121 ? 9.365 -0.234 -14.392 1.00 87.19 121 ARG A C 1
ATOM 920 O O . ARG A 1 121 ? 10.468 -0.197 -13.865 1.00 87.19 121 ARG A O 1
ATOM 927 N N . VAL A 1 122 ? 8.543 0.818 -14.411 1.00 88.75 122 VAL A N 1
ATOM 928 C CA . VAL A 1 122 ? 8.932 2.135 -13.867 1.00 88.75 122 VAL A CA 1
ATOM 929 C C . VAL A 1 122 ? 9.006 2.131 -12.338 1.00 88.75 122 VAL A C 1
ATOM 931 O O . VAL A 1 122 ? 9.931 2.686 -11.751 1.00 88.75 122 VAL A O 1
ATOM 934 N N . SER A 1 123 ? 8.020 1.536 -11.666 1.00 91.75 123 SER A N 1
ATOM 935 C CA . SER A 1 123 ? 8.026 1.435 -10.205 1.00 91.75 123 SER A CA 1
ATOM 936 C C . SER A 1 123 ? 7.146 0.276 -9.743 1.00 91.75 123 SER A C 1
ATOM 938 O O . SER A 1 123 ? 5.921 0.422 -9.760 1.00 91.75 123 SER A O 1
ATOM 940 N N . PRO A 1 124 ? 7.717 -0.843 -9.260 1.00 94.12 124 PRO A N 1
ATOM 941 C CA . PRO A 1 124 ? 6.961 -2.004 -8.780 1.00 94.12 124 PRO A CA 1
ATOM 942 C C . PRO A 1 124 ? 6.494 -1.854 -7.321 1.00 94.12 124 PRO A C 1
ATOM 944 O O . PRO A 1 124 ? 6.220 -2.849 -6.641 1.00 94.12 124 PRO A O 1
ATOM 947 N N . PHE A 1 125 ? 6.447 -0.621 -6.805 1.00 97.06 125 PHE A N 1
ATOM 948 C CA . PHE A 1 125 ? 6.110 -0.354 -5.414 1.00 97.06 125 PHE A CA 1
ATOM 949 C C . PHE A 1 125 ? 4.692 -0.827 -5.077 1.00 97.06 125 PHE A C 1
ATOM 951 O O . PHE A 1 125 ? 3.735 -0.603 -5.823 1.00 97.06 125 PHE A O 1
ATOM 958 N N . ARG A 1 126 ? 4.576 -1.507 -3.936 1.00 98.00 126 ARG A N 1
ATOM 959 C CA . ARG A 1 126 ? 3.354 -2.157 -3.455 1.00 98.00 126 ARG A CA 1
ATOM 960 C C . ARG A 1 126 ? 3.118 -1.798 -1.998 1.00 98.00 126 ARG A C 1
ATOM 962 O O . ARG A 1 126 ? 4.073 -1.731 -1.230 1.00 98.00 126 ARG A O 1
ATOM 969 N N . ILE A 1 127 ? 1.863 -1.636 -1.596 1.00 98.62 127 ILE A N 1
ATOM 970 C CA . ILE A 1 127 ? 1.503 -1.512 -0.181 1.00 98.62 127 ILE A CA 1
ATOM 971 C C . ILE A 1 127 ? 0.437 -2.543 0.153 1.00 98.62 127 ILE A C 1
ATOM 973 O O . ILE A 1 127 ? -0.674 -2.495 -0.369 1.00 98.62 127 ILE A O 1
ATOM 977 N N . PHE A 1 128 ? 0.778 -3.468 1.044 1.00 98.81 128 PHE A N 1
ATOM 978 C CA . PHE A 1 128 ? -0.189 -4.366 1.653 1.00 98.81 128 PHE A CA 1
ATOM 979 C C . PHE A 1 128 ? -0.970 -3.592 2.717 1.00 98.81 128 PHE A C 1
ATOM 981 O O . PHE A 1 128 ? -0.391 -3.077 3.676 1.00 98.81 128 PHE A O 1
ATOM 988 N N . THR A 1 129 ? -2.278 -3.457 2.535 1.00 98.88 129 THR A N 1
ATOM 989 C CA . THR A 1 129 ? -3.137 -2.664 3.417 1.00 98.88 129 THR A CA 1
ATOM 990 C C . THR A 1 129 ? -4.178 -3.567 4.046 1.00 98.88 129 THR A C 1
ATOM 992 O O . THR A 1 129 ? -5.024 -4.130 3.351 1.00 98.88 129 THR A O 1
ATOM 995 N N . SER A 1 130 ? -4.112 -3.687 5.368 1.00 98.81 130 SER A N 1
ATOM 996 C CA . SER A 1 130 ? -5.072 -4.453 6.160 1.00 98.81 130 SER A CA 1
ATOM 997 C C . SER A 1 130 ? -6.099 -3.536 6.811 1.00 98.81 130 SER A C 1
ATOM 999 O O . SER A 1 130 ? -5.730 -2.516 7.391 1.00 98.81 130 SER A O 1
ATOM 1001 N N . LEU A 1 131 ? -7.366 -3.934 6.772 1.00 98.81 131 LEU A N 1
ATOM 1002 C CA . LEU A 1 131 ? -8.452 -3.326 7.530 1.00 98.81 131 LEU A CA 1
ATOM 1003 C C . LEU A 1 131 ? -8.768 -4.187 8.756 1.00 98.81 131 LEU A C 1
ATOM 1005 O O . LEU A 1 131 ? -9.003 -5.391 8.637 1.00 98.81 131 LEU A O 1
ATOM 1009 N N . LEU A 1 132 ? -8.756 -3.555 9.929 1.00 98.56 132 LEU A N 1
ATOM 1010 C CA . LEU A 1 132 ? -9.173 -4.157 11.191 1.00 98.56 132 LEU A CA 1
ATOM 1011 C C . LEU A 1 132 ? -10.657 -4.537 11.162 1.00 98.56 132 LEU A C 1
ATOM 1013 O O . LEU A 1 132 ? -11.512 -3.743 10.775 1.00 98.56 132 LEU A O 1
ATOM 1017 N N . ARG A 1 133 ? -10.956 -5.744 11.637 1.00 98.12 133 ARG A N 1
ATOM 1018 C CA . ARG A 1 133 ? -12.307 -6.273 11.817 1.00 98.12 133 ARG A CA 1
ATOM 1019 C C . ARG A 1 133 ? -12.691 -6.187 13.289 1.00 98.12 133 ARG A C 1
ATOM 1021 O O . ARG A 1 133 ? -12.431 -7.104 14.064 1.00 98.12 133 ARG A O 1
ATOM 1028 N N . LEU A 1 134 ? -13.286 -5.059 13.681 1.00 97.25 134 LEU A N 1
ATOM 1029 C CA . LEU A 1 134 ? -13.736 -4.832 15.063 1.00 97.25 134 LEU A CA 1
ATOM 1030 C C . LEU A 1 134 ? -14.759 -5.878 15.520 1.00 97.25 134 LEU A C 1
ATOM 1032 O O . LEU A 1 134 ? -14.812 -6.215 16.697 1.00 97.25 134 LEU A O 1
ATOM 1036 N N . ASP A 1 135 ? -15.549 -6.418 14.596 1.00 96.12 135 ASP A N 1
ATOM 1037 C CA . ASP A 1 135 ? -16.522 -7.477 14.857 1.00 96.12 135 ASP A CA 1
ATOM 1038 C C . ASP A 1 135 ? -15.882 -8.799 15.314 1.00 96.12 135 ASP A C 1
ATOM 1040 O O . ASP A 1 135 ? -16.550 -9.586 15.978 1.00 96.12 135 ASP A O 1
ATOM 1044 N N . LEU A 1 136 ? -14.589 -9.007 15.035 1.00 97.06 136 LEU A N 1
ATOM 1045 C CA . LEU A 1 136 ? -13.822 -10.168 15.495 1.00 97.06 136 LEU A CA 1
ATOM 1046 C C . LEU A 1 136 ? -13.152 -9.956 16.865 1.00 97.06 136 LEU A C 1
ATOM 1048 O O . LEU A 1 136 ? -12.496 -10.864 17.373 1.00 97.06 136 LEU A O 1
ATOM 1052 N N . ILE A 1 137 ? -13.301 -8.779 17.481 1.00 96.06 137 ILE A N 1
ATOM 1053 C CA . ILE A 1 137 ? -12.837 -8.533 18.851 1.00 96.06 137 ILE A CA 1
ATOM 1054 C C . ILE A 1 137 ? -13.877 -9.108 19.818 1.00 96.06 137 ILE A C 1
ATOM 1056 O O . ILE A 1 137 ? -15.002 -8.613 19.893 1.00 96.06 137 ILE A O 1
ATOM 1060 N N . ALA A 1 138 ? -13.491 -10.159 20.548 1.00 95.75 138 ALA A N 1
ATOM 1061 C CA . ALA A 1 138 ? -14.383 -10.877 21.461 1.00 95.75 138 ALA A CA 1
ATOM 1062 C C . ALA A 1 138 ? -14.777 -10.050 22.696 1.00 95.75 138 ALA A C 1
ATOM 1064 O O . ALA A 1 138 ? -15.922 -10.107 23.139 1.00 95.75 138 ALA A O 1
ATOM 1065 N N . ASP A 1 139 ? -13.837 -9.275 23.240 1.00 97.94 139 ASP A N 1
ATOM 1066 C CA . ASP A 1 139 ? -14.082 -8.416 24.395 1.00 97.94 139 ASP A CA 1
ATOM 1067 C C . ASP A 1 139 ? -14.894 -7.173 23.990 1.00 97.94 139 ASP A C 1
ATOM 1069 O O . ASP A 1 139 ? -14.475 -6.372 23.148 1.00 97.94 139 ASP A O 1
ATOM 1073 N N . ALA A 1 140 ? -16.089 -7.031 24.569 1.00 97.81 140 ALA A N 1
ATOM 1074 C CA . ALA A 1 140 ? -17.033 -5.989 24.185 1.00 97.81 140 ALA A CA 1
ATOM 1075 C C . ALA A 1 140 ? -16.554 -4.580 24.570 1.00 97.81 140 ALA A C 1
ATOM 1077 O O . ALA A 1 140 ? -16.739 -3.651 23.779 1.00 97.81 140 ALA A O 1
ATOM 1078 N N . GLU A 1 141 ? -15.916 -4.428 25.733 1.00 98.19 141 GLU A N 1
ATOM 1079 C CA . GLU A 1 141 ? -15.400 -3.143 26.213 1.00 98.19 141 GLU A CA 1
ATOM 1080 C C . GLU A 1 141 ? -14.223 -2.680 25.347 1.00 98.19 141 GLU A C 1
ATOM 1082 O O . GLU A 1 141 ? -14.185 -1.532 24.898 1.00 98.19 141 GLU A O 1
ATOM 1087 N N . ALA A 1 142 ? -13.301 -3.590 25.017 1.00 97.81 142 ALA A N 1
ATOM 1088 C CA . ALA A 1 142 ? -12.177 -3.332 24.126 1.00 97.81 142 ALA A CA 1
ATOM 1089 C C . ALA A 1 142 ? -12.647 -2.968 22.714 1.00 97.81 142 ALA A C 1
ATOM 1091 O O . ALA A 1 142 ? -12.111 -2.042 22.098 1.00 97.81 142 ALA A O 1
ATOM 1092 N N . ARG A 1 143 ? -13.671 -3.658 22.199 1.00 98.12 143 ARG A N 1
ATOM 1093 C CA . ARG A 1 143 ? -14.269 -3.353 20.895 1.00 98.12 143 ARG A CA 1
ATOM 1094 C C . ARG A 1 143 ? -14.890 -1.958 20.869 1.00 98.12 143 ARG A C 1
ATOM 1096 O O . ARG A 1 143 ? -14.671 -1.215 19.913 1.00 98.12 143 ARG A O 1
ATOM 1103 N N . GLU A 1 144 ? -15.643 -1.592 21.904 1.00 98.19 144 GLU A N 1
ATOM 1104 C CA . GLU A 1 144 ? -16.254 -0.265 22.014 1.00 98.19 144 GLU A CA 1
ATOM 1105 C C . GLU A 1 144 ? -15.192 0.834 22.157 1.00 98.19 144 GLU A C 1
ATOM 1107 O O . GLU A 1 144 ? -15.269 1.866 21.487 1.00 98.19 144 GLU A O 1
ATOM 1112 N N . MET A 1 145 ? -14.165 0.596 22.974 1.00 98.19 145 MET A N 1
ATOM 1113 C CA . MET A 1 145 ? -13.030 1.504 23.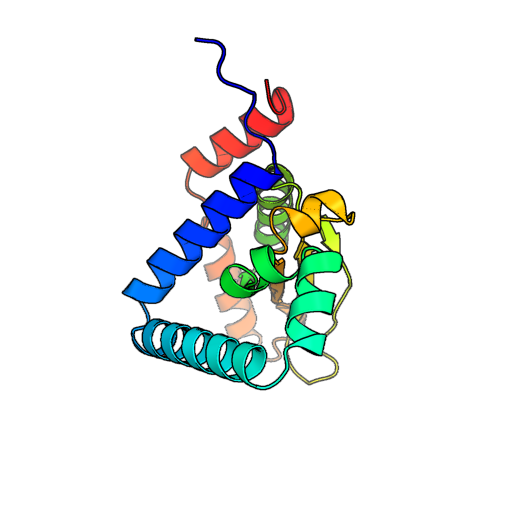130 1.00 98.19 145 MET A CA 1
ATOM 1114 C C . MET A 1 145 ? -12.308 1.728 21.795 1.00 98.19 145 MET A C 1
ATOM 1116 O O . MET A 1 145 ? -12.081 2.873 21.396 1.00 98.19 145 MET A O 1
ATOM 1120 N N . ALA A 1 146 ? -11.995 0.651 21.069 1.00 98.19 146 ALA A N 1
ATOM 1121 C CA . ALA A 1 146 ? -11.358 0.729 19.760 1.00 98.19 146 ALA A CA 1
ATOM 1122 C C . ALA A 1 146 ? -12.217 1.525 18.766 1.00 98.19 146 ALA A C 1
ATOM 1124 O O . ALA A 1 146 ? -11.700 2.416 18.093 1.00 98.19 146 ALA A O 1
ATOM 1125 N N . ALA A 1 147 ? -13.528 1.267 18.716 1.00 98.19 147 ALA A N 1
ATOM 1126 C CA . ALA A 1 147 ? -14.449 2.005 17.856 1.00 98.19 147 ALA A CA 1
ATOM 1127 C C . ALA A 1 147 ? -14.462 3.511 18.174 1.00 98.19 147 ALA A C 1
ATOM 1129 O O . ALA A 1 147 ? -14.367 4.328 17.257 1.00 98.19 147 ALA A O 1
ATOM 1130 N N . LYS A 1 148 ? -14.517 3.889 19.460 1.00 98.25 148 LYS A N 1
ATOM 1131 C CA . LYS A 1 148 ? -14.502 5.297 19.897 1.00 98.25 148 LYS A CA 1
ATOM 1132 C C . LYS A 1 148 ? -13.212 6.012 19.502 1.00 98.25 148 LYS A C 1
ATOM 1134 O O . LYS A 1 148 ? -13.278 7.111 18.961 1.00 98.25 148 LYS A O 1
ATOM 1139 N N . ILE A 1 149 ? -12.055 5.391 19.737 1.00 98.31 149 ILE A N 1
ATOM 1140 C CA . ILE A 1 149 ? -10.749 5.979 19.396 1.00 98.31 149 ILE A CA 1
ATOM 1141 C C . ILE A 1 149 ? -10.617 6.152 17.880 1.00 98.31 149 ILE A C 1
ATOM 1143 O O . ILE A 1 149 ? -10.188 7.203 17.405 1.00 98.31 149 ILE A O 1
ATOM 1147 N N . LEU A 1 150 ? -11.009 5.135 17.108 1.00 98.50 150 LEU A N 1
ATOM 1148 C CA . LEU A 1 150 ? -10.949 5.180 15.648 1.00 98.50 150 LEU A CA 1
ATOM 1149 C C . LEU A 1 150 ? -11.877 6.246 15.055 1.00 98.50 150 LEU A C 1
ATOM 1151 O O . LEU A 1 150 ? -11.505 6.881 14.075 1.00 98.50 150 LEU A O 1
ATOM 1155 N N . ALA A 1 151 ? -13.043 6.482 15.658 1.00 97.75 151 ALA A N 1
ATOM 1156 C CA . ALA A 1 151 ? -13.990 7.497 15.197 1.00 97.75 151 ALA A CA 1
ATOM 1157 C C . ALA A 1 151 ? -13.517 8.946 15.426 1.00 97.75 151 ALA A C 1
ATOM 1159 O O . ALA A 1 151 ? -14.063 9.864 14.822 1.00 97.75 151 ALA A O 1
ATOM 1160 N N . GLN A 1 152 ? -12.534 9.171 16.304 1.00 97.94 152 GLN A N 1
ATOM 1161 C CA . GLN A 1 152 ? -12.086 10.515 16.693 1.00 97.94 152 GLN A CA 1
ATOM 1162 C C . GLN A 1 152 ? -10.837 10.999 15.951 1.00 97.94 152 GLN A C 1
ATOM 1164 O O . GLN A 1 152 ? -10.476 12.170 16.071 1.00 97.94 152 GLN A O 1
ATOM 1169 N N . ARG A 1 153 ? -10.147 10.124 15.213 1.00 97.94 153 ARG A N 1
ATOM 1170 C CA . ARG A 1 153 ? -8.899 10.482 14.530 1.00 97.94 153 ARG A CA 1
ATOM 1171 C C . ARG A 1 153 ? -9.130 10.815 13.060 1.00 97.94 153 ARG A C 1
ATOM 1173 O O . ARG A 1 153 ? -9.947 10.188 12.395 1.00 97.94 153 ARG A O 1
ATOM 1180 N N . ASP A 1 154 ? -8.313 11.722 12.537 1.00 98.06 154 ASP A N 1
ATOM 1181 C CA . ASP A 1 154 ? -8.090 11.862 11.100 1.00 98.06 154 ASP A CA 1
ATOM 1182 C C . ASP A 1 154 ? -6.618 11.568 10.805 1.00 98.06 154 ASP A C 1
ATOM 1184 O O . ASP A 1 154 ? -5.724 12.278 11.265 1.00 98.06 154 ASP A O 1
ATOM 1188 N N . ILE A 1 155 ? -6.359 10.488 10.066 1.00 98.38 155 ILE A N 1
ATOM 1189 C CA . ILE A 1 155 ? -4.997 10.085 9.689 1.00 98.38 155 ILE A CA 1
ATOM 1190 C C . ILE A 1 155 ? -4.496 10.813 8.433 1.00 98.38 155 ILE A C 1
ATOM 1192 O O . ILE A 1 155 ? -3.338 10.645 8.051 1.00 98.38 155 ILE A O 1
ATOM 1196 N N . PHE A 1 156 ? -5.347 11.610 7.776 1.00 98.62 156 PHE A N 1
ATOM 1197 C CA . PHE A 1 156 ? -4.995 12.370 6.582 1.00 98.62 156 PHE A CA 1
ATOM 1198 C C . PHE A 1 156 ? -4.949 13.856 6.899 1.00 98.62 156 PHE A C 1
ATOM 1200 O O . PHE A 1 156 ? -5.900 14.440 7.408 1.00 98.62 156 PHE A O 1
ATOM 1207 N N . THR A 1 157 ? -3.853 14.512 6.527 1.00 98.62 157 THR A N 1
ATOM 1208 C CA . THR A 1 157 ? -3.772 15.965 6.676 1.00 98.62 157 THR A CA 1
ATOM 1209 C C . THR A 1 157 ? -4.805 16.659 5.774 1.00 98.62 157 THR A C 1
ATOM 1211 O O . THR A 1 157 ? -5.113 16.148 4.688 1.00 98.62 157 THR A O 1
ATOM 1214 N N . PRO A 1 158 ? -5.299 17.859 6.139 1.00 98.50 158 PRO A N 1
ATOM 1215 C CA . PRO A 1 158 ? -6.238 18.606 5.297 1.00 98.50 158 PRO A CA 1
ATOM 1216 C C . PRO A 1 158 ? -5.716 18.798 3.868 1.00 98.50 158 PRO A C 1
ATOM 1218 O O . PRO A 1 158 ? -6.422 18.542 2.891 1.00 98.50 158 PRO A O 1
ATOM 1221 N N . ARG A 1 159 ? -4.422 19.122 3.739 1.00 98.38 159 ARG A N 1
ATOM 1222 C CA . ARG A 1 159 ? -3.761 19.295 2.444 1.00 98.38 159 ARG A CA 1
ATOM 1223 C C . ARG A 1 159 ? -3.740 18.015 1.604 1.00 98.38 159 ARG A C 1
ATOM 1225 O O . ARG A 1 159 ? -3.877 18.084 0.386 1.00 98.38 159 ARG A O 1
ATOM 1232 N N . CYS A 1 160 ? -3.583 16.851 2.231 1.00 98.19 160 CYS A N 1
ATOM 1233 C CA . CYS A 1 160 ? -3.654 15.569 1.536 1.00 98.19 160 CYS A CA 1
ATOM 1234 C C . CYS A 1 160 ? -5.035 15.375 0.892 1.00 98.19 160 CYS A C 1
ATOM 1236 O O . CYS A 1 160 ? -5.130 15.099 -0.305 1.00 98.19 160 CYS A O 1
ATOM 1238 N N . ARG A 1 161 ? -6.109 15.620 1.653 1.00 98.31 161 ARG A N 1
ATOM 1239 C CA . ARG A 1 161 ? -7.494 15.522 1.164 1.00 98.31 161 ARG A CA 1
ATOM 1240 C C . ARG A 1 161 ? -7.771 16.504 0.024 1.00 98.31 161 ARG A C 1
ATOM 1242 O O . ARG A 1 161 ? -8.388 16.129 -0.971 1.00 98.31 161 ARG A O 1
ATOM 1249 N N . GLU A 1 162 ? -7.281 17.738 0.132 1.00 98.00 162 GLU A N 1
ATOM 1250 C CA . GLU A 1 162 ? -7.381 18.734 -0.944 1.00 98.00 162 GLU A CA 1
ATOM 1251 C C . GLU A 1 162 ? -6.736 18.257 -2.248 1.00 98.00 162 GLU A C 1
ATOM 1253 O O . GLU A 1 162 ? -7.338 18.401 -3.312 1.00 98.00 162 GLU A O 1
ATOM 1258 N N . LEU A 1 163 ? -5.528 17.689 -2.170 1.00 97.06 163 LEU A N 1
ATOM 1259 C CA . LEU A 1 163 ? -4.790 17.205 -3.337 1.00 97.06 163 LEU A CA 1
ATOM 1260 C C . LEU A 1 163 ? -5.461 15.985 -3.975 1.00 97.06 163 LEU A C 1
ATOM 1262 O O . LEU A 1 163 ? -5.537 15.925 -5.200 1.00 97.06 163 LEU A O 1
ATOM 1266 N N . ILE A 1 164 ? -6.020 15.073 -3.170 1.00 97.81 164 ILE A N 1
ATOM 1267 C CA . ILE A 1 164 ? -6.845 13.963 -3.674 1.00 97.81 164 ILE A CA 1
ATOM 1268 C C . ILE A 1 164 ? -8.043 14.512 -4.457 1.00 97.81 164 ILE A C 1
ATOM 1270 O O . ILE A 1 164 ? -8.242 14.156 -5.616 1.00 97.81 164 ILE A O 1
ATOM 1274 N N . ASN A 1 165 ? -8.798 15.439 -3.861 1.00 97.62 165 ASN A N 1
ATOM 1275 C CA . ASN A 1 165 ? -9.965 16.041 -4.509 1.00 97.62 165 ASN A CA 1
ATOM 1276 C C . ASN A 1 165 ? -9.586 16.838 -5.771 1.00 97.62 165 ASN A C 1
ATOM 1278 O O . ASN A 1 165 ? -10.371 16.941 -6.712 1.00 97.62 165 ASN A O 1
ATOM 1282 N N . LEU A 1 166 ? -8.412 17.476 -5.793 1.00 96.06 166 LEU A N 1
ATOM 1283 C CA . LEU A 1 166 ? -7.908 18.179 -6.973 1.00 96.06 166 LEU A CA 1
ATOM 1284 C C . LEU A 1 166 ? -7.601 17.197 -8.106 1.00 96.06 166 LEU A C 1
ATOM 1286 O O . LEU A 1 166 ? -8.059 17.424 -9.224 1.00 96.06 166 LEU A O 1
ATOM 1290 N N . PHE A 1 167 ? -6.884 16.115 -7.803 1.00 95.44 167 PHE A N 1
ATOM 1291 C CA . PHE A 1 167 ? -6.548 15.081 -8.775 1.00 95.44 167 PHE A CA 1
ATOM 1292 C C . PHE A 1 167 ? -7.799 14.428 -9.367 1.00 95.44 167 PHE A C 1
ATOM 1294 O O . PHE A 1 167 ? -7.909 14.311 -10.579 1.00 95.44 167 PHE A O 1
ATOM 1301 N N . GLU A 1 168 ? -8.791 14.082 -8.547 1.00 94.81 168 GLU A N 1
ATOM 1302 C CA . GLU A 1 168 ? -10.043 13.486 -9.0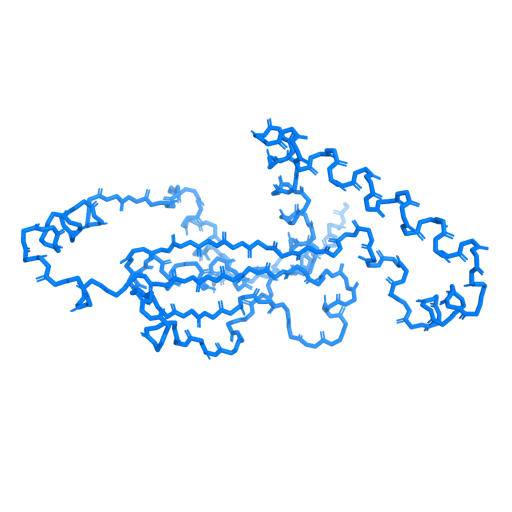39 1.00 94.81 168 GLU A CA 1
ATOM 1303 C C . GLU A 1 168 ? -10.829 14.415 -9.980 1.00 94.81 168 GLU A C 1
ATOM 1305 O O . GLU A 1 168 ? -11.583 13.935 -10.822 1.00 94.81 168 GLU A O 1
ATOM 1310 N N . ARG A 1 169 ? -10.651 15.739 -9.862 1.00 94.94 169 ARG A N 1
ATOM 1311 C CA . ARG A 1 169 ? -11.318 16.730 -10.723 1.00 94.94 169 ARG A CA 1
ATOM 1312 C C . ARG A 1 169 ? -10.561 17.055 -12.008 1.00 94.94 169 ARG A C 1
ATOM 1314 O O . ARG A 1 169 ? -11.207 17.444 -12.974 1.00 94.94 169 ARG A O 1
ATOM 1321 N N . ARG A 1 170 ? -9.226 16.994 -11.994 1.00 91.94 170 ARG A N 1
ATOM 1322 C CA . ARG A 1 170 ? -8.370 17.491 -13.091 1.00 91.94 170 ARG A CA 1
ATOM 1323 C C . ARG A 1 170 ? -7.482 16.427 -13.737 1.00 91.94 170 ARG A C 1
ATOM 1325 O O . ARG A 1 170 ? -7.001 16.627 -14.835 1.00 91.94 170 ARG A O 1
ATOM 1332 N N . GLY A 1 171 ? -7.255 15.288 -13.089 1.00 87.06 171 GLY A N 1
ATOM 1333 C CA . GLY A 1 171 ? -6.259 14.318 -13.542 1.00 87.06 171 GLY A CA 1
ATOM 1334 C C . GLY A 1 171 ? -4.832 14.885 -13.514 1.00 87.06 171 GLY A C 1
ATOM 1335 O O . GLY A 1 171 ? -4.502 15.727 -12.675 1.00 87.06 171 GLY A O 1
ATOM 1336 N N . PHE A 1 172 ? -3.980 14.386 -14.414 1.00 76.94 172 PHE A N 1
ATOM 1337 C CA . PHE A 1 172 ? -2.617 14.879 -14.645 1.00 76.94 172 PHE A CA 1
ATOM 1338 C C . PHE A 1 172 ? -2.626 15.942 -15.753 1.00 76.94 172 PHE A C 1
ATOM 1340 O O . PHE A 1 172 ? -2.152 15.677 -16.856 1.00 7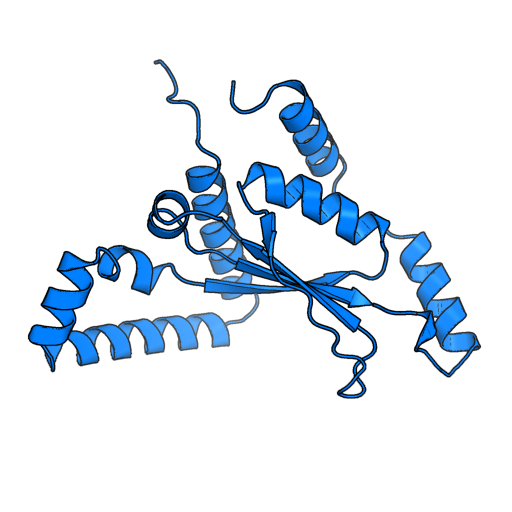6.94 172 PHE A O 1
ATOM 1347 N N . ASP A 1 173 ? -3.218 17.102 -15.471 1.00 59.94 173 ASP A N 1
ATOM 1348 C CA . ASP A 1 173 ? -3.112 18.296 -16.327 1.00 59.94 173 ASP A CA 1
ATOM 1349 C C . ASP A 1 173 ? -1.740 18.980 -16.175 1.00 59.94 173 ASP A C 1
ATOM 1351 O O . ASP A 1 173 ? -1.297 19.191 -15.016 1.00 59.94 173 ASP A O 1
#

Foldseek 3Di:
DPDDQQDLLNVLLVVLVVVLVVVCVVDVVSVVVLVVQVVVVVVVCVVDVVVVVVCVVVLNVVASSSADEAEEEAADPVVVVLVQLLLVSSQWHWADKADCVVVVAQWIWTKTAHDDDVSCSSPGYIYIYIYGNLVSPPDPVVSVVSVVVNVPDDPDDPVSVVVSVVCVVPPRD

Radius of gyration: 19.44 Å; chains: 1; bounding box: 46×44×47 Å

Sequence (173 aa):
MNKSPVSADAIRAMFASAMSDMYQAEAPQYRAMKALVADVNRQTLANDPQLERRLAESGELERLDVERHGAIRVGTAEELSTLRRLFAIMGMAPVGYYDLSVAGIPVHSTAFRPVGESAMRVSPFRIFTSLLRLDLIADAEAREMAAKILAQRDIFTPRCRELINLFERRGFD

pLDDT: mean 93.59, std 9.96, range [33.81, 98.88]

Secondary structure (DSSP, 8-state):
--PPPPPHHHHHHHHHHHHHHHHHHH-HHHHHHHHHHHHHHHHHHHH-HHHHHHHHHHT-HHHHTT--EEEEEESSHHHHHHHHHHHHHTTPEEEEEEE-GGGT-SEEEEEEE--SHHHHHH---EEEEEEE-GGG---HHHHHHHHHHHHH---S-HHHHHHHHHHHHH---